Protein AF-A0A2V9W9Y4-F1 (afdb_monomer)

Secondary structure (DSSP, 8-state):
-EEEEEEEESS-TTTTTT-TT-TT--SS-TT-SEETTEESS-TT-TTEEEEEEEEEEESSSS-EEEEEEEEEEE-TTTSTT-EEEEEEEEEEEEEETTTEEEEEEEEEEEEE-TTT-SS-EEEEEEEEEEEE-PPP---PPPP-

Foldseek 3Di:
DDKDKDKDFQQDPVPQPCHAQNPQADPPDPCGCDDVVHRPDDPQHTQKIKMKMKDWDPPDPQWIKMKIKMKMWHDCRHPPVTKIKIKIKMWIWDDDPPFKIKIKMKMKMWMDDCVVPVDIDIDMDIDIDMDGDDDDDPPDPPDD

Structure (mmCIF, N/CA/C/O backbone):
data_AF-A0A2V9W9Y4-F1
#
_entry.id   AF-A0A2V9W9Y4-F1
#
loop_
_atom_site.group_PDB
_atom_site.id
_atom_site.type_symbol
_atom_site.label_atom_id
_atom_site.label_alt_id
_atom_site.label_comp_id
_atom_site.label_asym_id
_atom_site.label_entity_id
_atom_site.label_seq_id
_atom_site.pdbx_PDB_ins_code
_atom_site.Cartn_x
_atom_site.Cartn_y
_atom_site.Cartn_z
_atom_site.occupancy
_atom_site.B_iso_or_equiv
_atom_site.auth_seq_id
_atom_site.auth_comp_id
_atom_site.auth_asym_id
_atom_site.auth_atom_id
_atom_site.pdbx_PDB_model_num
ATOM 1 N N . MET A 1 1 ? -12.342 -13.178 11.448 1.00 90.38 1 MET A N 1
ATOM 2 C CA . MET A 1 1 ? -11.169 -12.530 10.820 1.00 90.38 1 MET A CA 1
ATOM 3 C C . MET A 1 1 ? -11.414 -12.469 9.325 1.00 90.38 1 MET A C 1
ATOM 5 O O . MET A 1 1 ? -12.224 -13.256 8.853 1.00 90.38 1 MET A O 1
ATOM 9 N N . ASP A 1 2 ? -10.756 -11.556 8.620 1.00 96.75 2 ASP A N 1
ATOM 10 C CA . ASP A 1 2 ? -10.845 -11.409 7.163 1.00 96.75 2 ASP A CA 1
ATOM 11 C C . ASP A 1 2 ? -9.436 -11.358 6.555 1.00 96.75 2 ASP A C 1
ATOM 13 O O . ASP A 1 2 ? -8.548 -10.721 7.128 1.00 96.75 2 ASP A O 1
ATOM 17 N N . PHE A 1 3 ? -9.229 -12.049 5.434 1.00 97.62 3 PHE A N 1
ATOM 18 C CA . PHE A 1 3 ? -7.962 -12.091 4.704 1.00 97.62 3 PHE A CA 1
ATOM 19 C C . PHE A 1 3 ? -8.225 -11.931 3.209 1.00 97.62 3 PHE A C 1
ATOM 21 O O . PHE A 1 3 ? -9.078 -12.615 2.646 1.00 97.62 3 PHE A O 1
ATOM 28 N N . ARG A 1 4 ? -7.443 -11.066 2.564 1.00 97.69 4 ARG A N 1
ATOM 29 C CA . ARG A 1 4 ? -7.480 -10.833 1.119 1.00 97.69 4 ARG A CA 1
ATOM 30 C C . ARG A 1 4 ? -6.062 -10.715 0.593 1.00 97.69 4 ARG A C 1
ATOM 32 O O . ARG A 1 4 ? -5.241 -10.033 1.199 1.00 97.69 4 ARG A O 1
ATOM 39 N N . ALA A 1 5 ?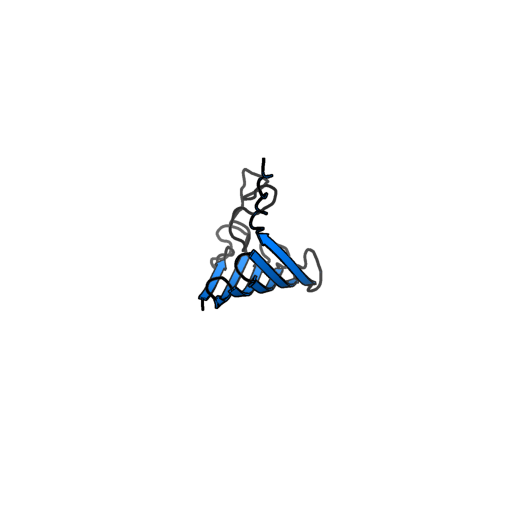 -5.804 -11.319 -0.558 1.00 97.62 5 ALA A N 1
ATOM 40 C CA . ALA A 1 5 ? -4.571 -11.140 -1.307 1.00 97.62 5 ALA A CA 1
ATOM 41 C C . ALA A 1 5 ? -4.895 -10.949 -2.788 1.00 97.62 5 ALA A C 1
ATOM 43 O O . ALA A 1 5 ? -5.814 -11.576 -3.312 1.00 97.62 5 ALA A O 1
ATOM 44 N N . GLU A 1 6 ? -4.142 -10.078 -3.448 1.00 97.19 6 GLU A N 1
ATOM 45 C CA . GLU A 1 6 ? -4.319 -9.742 -4.856 1.00 97.19 6 GLU A CA 1
ATOM 46 C C . GLU A 1 6 ? -2.969 -9.595 -5.531 1.00 97.19 6 GLU A C 1
ATOM 48 O O . GLU A 1 6 ? -2.077 -8.931 -5.005 1.00 97.19 6 GLU A O 1
ATOM 53 N N . GLY A 1 7 ? -2.844 -10.192 -6.712 1.00 95.56 7 GLY A N 1
ATOM 54 C CA . GLY A 1 7 ? -1.711 -10.023 -7.607 1.00 95.56 7 GLY A CA 1
ATOM 55 C C . GLY A 1 7 ? -2.183 -9.426 -8.923 1.00 95.56 7 GLY A C 1
ATOM 56 O O . GLY A 1 7 ? -3.237 -9.799 -9.436 1.00 95.56 7 GLY A O 1
ATOM 57 N N . VAL A 1 8 ? -1.407 -8.495 -9.460 1.00 93.81 8 VAL A N 1
ATOM 58 C CA . VAL A 1 8 ? -1.721 -7.779 -10.698 1.00 93.81 8 VAL A CA 1
ATOM 59 C C . VAL A 1 8 ? -0.461 -7.531 -11.509 1.00 93.81 8 VAL A C 1
ATOM 61 O O . VAL A 1 8 ? 0.634 -7.390 -10.961 1.00 93.81 8 VAL A O 1
ATOM 64 N N . TYR A 1 9 ? -0.625 -7.433 -12.823 1.00 91.38 9 TYR A N 1
ATOM 65 C CA . TYR A 1 9 ? 0.451 -7.056 -13.724 1.00 91.38 9 TYR A CA 1
ATOM 66 C C . TYR A 1 9 ? -0.084 -6.226 -14.891 1.00 91.38 9 TYR A C 1
ATOM 68 O O . TYR A 1 9 ? -1.175 -6.461 -15.406 1.00 91.38 9 TYR A O 1
ATOM 76 N N . THR A 1 10 ? 0.713 -5.249 -15.295 1.00 90.50 10 THR A N 1
ATOM 77 C CA . THR A 1 10 ? 0.605 -4.471 -16.535 1.00 90.50 10 THR A CA 1
ATOM 78 C C . THR A 1 10 ? 1.910 -4.536 -17.336 1.00 90.50 10 THR A C 1
ATOM 80 O O . THR A 1 10 ? 2.054 -3.823 -18.321 1.00 90.50 10 THR A O 1
ATOM 83 N N . ASP A 1 11 ? 2.837 -5.394 -16.904 1.00 86.94 11 ASP A N 1
ATOM 84 C CA . ASP A 1 11 ? 3.998 -5.897 -17.643 1.00 86.94 11 ASP A CA 1
ATOM 85 C C . ASP A 1 11 ? 3.673 -7.343 -18.067 1.00 86.94 11 ASP A C 1
ATOM 87 O O . ASP A 1 11 ? 3.810 -8.275 -17.258 1.00 86.94 11 ASP A O 1
ATOM 91 N N . PRO A 1 12 ? 3.062 -7.533 -19.252 1.00 79.62 12 PRO A N 1
ATOM 92 C CA . PRO A 1 12 ? 2.578 -8.830 -19.683 1.00 79.62 12 PRO A CA 1
ATOM 93 C C . PRO A 1 12 ? 3.751 -9.749 -20.072 1.00 79.62 12 PRO A C 1
ATOM 95 O O . PRO A 1 12 ? 4.610 -9.363 -20.864 1.00 79.62 12 PRO A O 1
ATOM 98 N N . PRO A 1 13 ? 3.748 -11.022 -19.633 1.00 70.44 13 PRO A N 1
ATOM 99 C CA . PRO A 1 13 ? 4.858 -11.954 -19.861 1.00 70.44 13 PRO A CA 1
ATOM 100 C C . PRO A 1 13 ? 5.086 -12.327 -21.336 1.00 70.44 13 PRO A C 1
ATOM 102 O O . PRO A 1 13 ? 6.092 -12.951 -21.657 1.00 70.44 13 PRO A O 1
ATOM 105 N N . ILE A 1 14 ? 4.184 -11.930 -22.243 1.00 63.00 14 ILE A N 1
ATOM 106 C CA . ILE A 1 14 ? 4.367 -12.038 -23.700 1.00 63.00 14 ILE A CA 1
ATOM 107 C C . ILE A 1 14 ? 5.330 -10.981 -24.278 1.00 63.00 14 ILE A C 1
ATOM 109 O O . ILE A 1 14 ? 5.444 -10.884 -25.497 1.00 63.00 14 ILE A O 1
ATOM 113 N N . GLY A 1 15 ? 6.017 -10.211 -23.423 1.00 53.44 15 GLY A N 1
ATOM 114 C CA . GLY A 1 15 ? 7.281 -9.539 -23.732 1.00 53.44 15 GLY A CA 1
ATOM 115 C C . GLY A 1 15 ? 7.214 -8.575 -24.911 1.00 53.44 15 GLY A C 1
ATOM 116 O O . GLY A 1 15 ? 7.656 -8.896 -26.011 1.00 53.44 15 GLY A O 1
ATOM 117 N N . GLY A 1 16 ? 6.672 -7.378 -24.691 1.00 56.66 16 GLY A N 1
ATOM 118 C CA . GLY A 1 16 ? 6.881 -6.259 -25.615 1.00 56.66 16 GLY A CA 1
ATOM 119 C C . GLY A 1 16 ? 6.191 -6.353 -26.982 1.00 56.66 16 GLY A C 1
ATOM 120 O O . GLY A 1 16 ? 6.340 -5.429 -27.777 1.00 56.66 16 GLY A O 1
ATOM 121 N N . ASN A 1 17 ? 5.376 -7.378 -27.266 1.00 61.09 17 ASN A N 1
ATOM 122 C CA . ASN A 1 17 ? 4.671 -7.485 -28.558 1.00 61.09 17 ASN A CA 1
ATOM 123 C C . ASN A 1 17 ? 3.608 -6.379 -28.777 1.00 61.09 17 ASN A C 1
ATOM 125 O O . ASN A 1 17 ? 3.110 -6.188 -29.881 1.00 61.09 17 ASN A O 1
ATOM 129 N N . VAL A 1 18 ? 3.270 -5.640 -27.715 1.00 68.12 18 VAL A N 1
ATOM 130 C CA . VAL A 1 18 ? 2.414 -4.439 -27.738 1.00 68.12 18 VAL A CA 1
ATOM 131 C C . VAL A 1 18 ? 3.202 -3.130 -27.536 1.00 68.12 18 VAL A C 1
ATOM 133 O O . VAL A 1 18 ? 2.619 -2.053 -27.599 1.00 68.12 18 VAL A O 1
ATOM 136 N N . GLY A 1 19 ? 4.526 -3.206 -27.354 1.00 72.56 19 GLY A N 1
ATOM 137 C CA . GLY A 1 19 ? 5.414 -2.07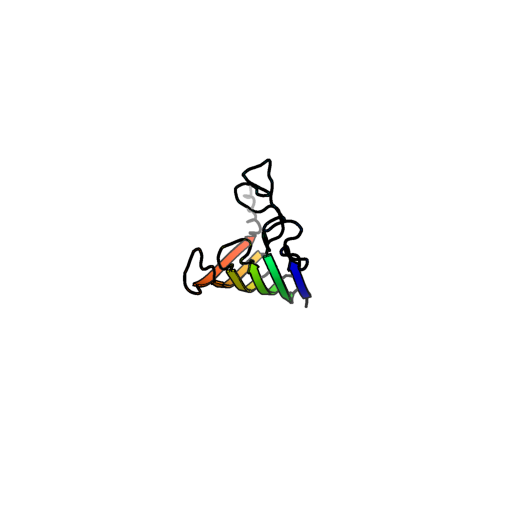7 -27.055 1.00 72.56 19 GLY A CA 1
ATOM 138 C C . GLY A 1 19 ? 5.533 -1.761 -25.559 1.00 72.56 19 GLY A C 1
ATOM 139 O O . GLY A 1 19 ? 4.580 -1.922 -24.796 1.00 72.56 19 GLY A O 1
ATOM 140 N N . SER A 1 20 ? 6.713 -1.298 -25.134 1.00 79.19 20 SER A N 1
ATOM 141 C CA .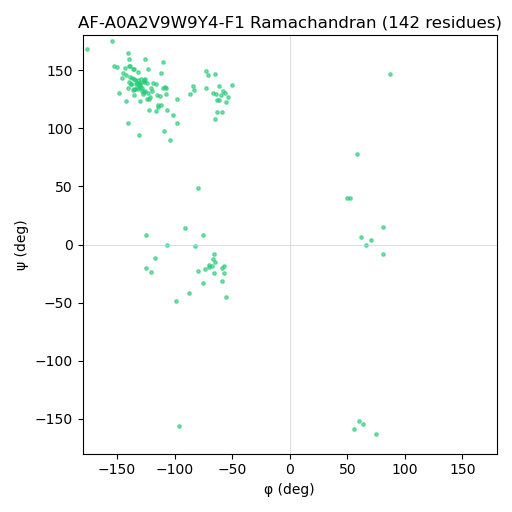 SER A 1 20 ? 6.978 -0.944 -23.736 1.00 79.19 20 SER A CA 1
ATOM 142 C C . SER A 1 20 ? 6.100 0.228 -23.289 1.00 79.19 20 SER A C 1
ATOM 144 O O . SER A 1 20 ? 6.019 1.271 -23.941 1.00 79.19 20 SER A O 1
ATOM 146 N N . GLY A 1 21 ? 5.430 0.071 -22.154 1.00 79.38 21 GLY A N 1
ATOM 147 C CA . GLY A 1 21 ? 4.529 1.073 -21.599 1.00 79.38 21 GLY A CA 1
ATOM 148 C C . GLY A 1 21 ? 3.139 1.072 -22.229 1.00 79.38 21 GLY A C 1
ATOM 149 O O . GLY A 1 21 ? 2.431 2.059 -22.039 1.00 79.38 21 GLY A O 1
ATOM 150 N N . PHE A 1 22 ? 2.733 0.039 -22.973 1.00 85.25 22 PHE A N 1
ATOM 151 C CA . PHE A 1 22 ? 1.468 0.035 -23.722 1.00 85.25 22 PHE A CA 1
ATOM 152 C C . PHE A 1 22 ? 0.233 0.321 -22.855 1.00 85.25 22 PHE A C 1
ATOM 154 O O . PHE A 1 22 ? -0.615 1.142 -23.209 1.00 85.25 22 PHE A O 1
ATOM 161 N N . PHE A 1 23 ? 0.131 -0.313 -21.685 1.00 88.75 23 PHE A N 1
ATOM 162 C CA . PHE A 1 23 ? -0.966 -0.031 -20.762 1.00 88.75 23 PHE A CA 1
ATOM 163 C C . PHE A 1 23 ? -0.925 1.432 -20.308 1.00 88.75 23 PHE A C 1
ATOM 165 O O . PHE A 1 23 ? 0.137 1.969 -19.995 1.00 88.75 23 PHE A O 1
ATOM 172 N N . TYR A 1 24 ? -2.095 2.077 -20.273 1.00 90.00 24 TYR A N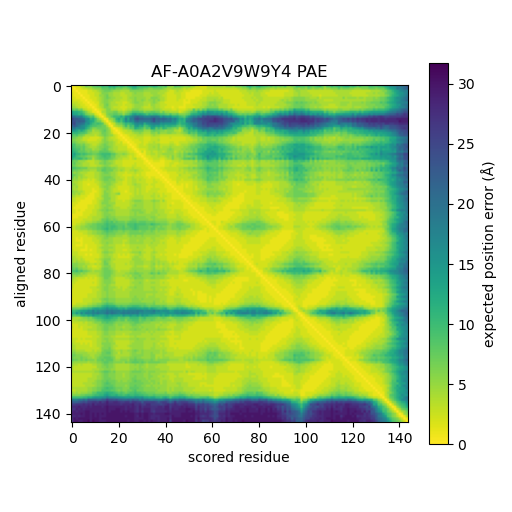 1
ATOM 173 C CA . TYR A 1 24 ? -2.280 3.488 -19.899 1.00 90.00 24 TYR A CA 1
ATOM 174 C C . TYR A 1 24 ? -1.578 4.519 -20.803 1.00 90.00 24 TYR A C 1
ATOM 176 O O . TYR A 1 24 ? -1.600 5.717 -20.500 1.00 90.00 24 TYR A O 1
ATOM 184 N N . TYR A 1 25 ? -0.983 4.083 -21.916 1.00 87.75 25 TYR A N 1
ATOM 185 C CA . TYR A 1 25 ? -0.506 4.969 -22.970 1.00 87.75 25 TYR A CA 1
ATOM 186 C C . TYR A 1 25 ? -1.682 5.597 -23.728 1.00 87.75 25 TYR A C 1
ATOM 188 O O . TYR A 1 25 ? -2.726 4.971 -23.918 1.00 87.75 25 TYR A O 1
ATOM 196 N N . ASN A 1 26 ? -1.513 6.839 -24.180 1.00 87.31 26 ASN A N 1
ATOM 197 C CA . ASN A 1 26 ? -2.457 7.491 -25.076 1.00 87.31 26 ASN A CA 1
ATOM 198 C C . ASN A 1 26 ? -1.688 8.341 -26.103 1.00 87.31 26 ASN A C 1
ATOM 200 O O . ASN A 1 26 ? -0.918 9.206 -25.685 1.00 87.31 26 ASN A O 1
ATOM 204 N N . PRO A 1 27 ? -1.872 8.120 -27.417 1.00 87.62 27 PRO A N 1
ATOM 205 C CA . PRO A 1 27 ? -1.192 8.906 -28.445 1.00 87.62 27 PRO A CA 1
ATOM 206 C C . PRO A 1 27 ? -1.852 10.272 -28.696 1.00 87.62 27 PRO A C 1
ATOM 208 O O . PRO A 1 27 ? -1.197 11.182 -29.192 1.00 87.62 27 PRO A O 1
ATOM 211 N N . THR A 1 28 ? -3.138 10.423 -28.370 1.00 91.56 28 THR A N 1
ATOM 212 C CA . THR A 1 28 ? -3.916 11.645 -28.629 1.00 91.56 28 THR A CA 1
ATOM 213 C C . THR A 1 28 ? -3.776 12.652 -27.491 1.00 91.56 28 THR A C 1
ATOM 215 O O . THR A 1 28 ? -3.633 13.849 -27.725 1.00 91.56 28 THR A O 1
ATOM 218 N N . TRP A 1 29 ? -3.816 12.172 -26.247 1.00 87.94 29 TRP A N 1
ATOM 219 C CA . TRP A 1 29 ? -3.783 13.007 -25.050 1.00 87.94 29 TRP A CA 1
ATOM 220 C C . TRP A 1 29 ? -2.425 12.898 -24.359 1.00 87.94 29 TRP A C 1
ATOM 222 O O . TRP A 1 29 ? -2.086 11.845 -23.823 1.00 87.94 29 TRP A O 1
ATOM 232 N N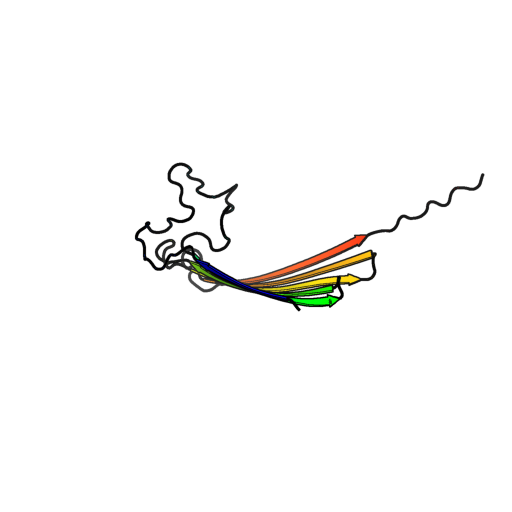 . ILE A 1 30 ? -1.680 14.008 -24.308 1.00 83.81 30 ILE A N 1
ATOM 233 C CA . ILE A 1 30 ? -0.344 14.088 -23.678 1.00 83.81 30 ILE A CA 1
ATOM 234 C C . ILE A 1 30 ? -0.395 13.699 -22.194 1.00 83.81 30 ILE A C 1
ATOM 236 O O . ILE A 1 30 ? 0.547 13.112 -21.666 1.00 83.81 30 ILE A O 1
ATOM 240 N N . SER A 1 31 ? -1.514 13.978 -21.521 1.00 84.19 31 SER A N 1
ATOM 241 C CA . SER A 1 31 ? -1.748 13.572 -20.133 1.00 84.19 31 SER A CA 1
ATOM 242 C C . SER A 1 31 ? -1.832 12.052 -19.951 1.00 84.19 31 SER A C 1
ATOM 244 O O . SER A 1 31 ? -1.775 11.571 -18.820 1.00 84.19 31 SER A O 1
ATOM 246 N N . GLY A 1 32 ? -1.989 11.277 -21.026 1.00 87.50 32 GLY A N 1
ATOM 247 C CA . GLY A 1 32 ? -2.208 9.840 -20.942 1.00 87.50 32 GLY A CA 1
ATOM 248 C C . GLY A 1 32 ? -3.480 9.501 -20.163 1.00 87.50 32 GLY A C 1
ATOM 249 O O . GLY A 1 32 ? -4.425 10.289 -20.088 1.00 87.50 32 GLY A O 1
ATOM 250 N N . PHE A 1 33 ? -3.491 8.327 -19.534 1.00 92.19 33 PHE A N 1
ATOM 251 C CA . PHE A 1 33 ? -4.589 7.868 -18.678 1.00 92.19 33 PHE A CA 1
ATOM 252 C C . PHE A 1 33 ? -4.543 8.483 -17.261 1.00 92.19 33 PHE A C 1
ATOM 254 O O . PHE A 1 33 ? -4.615 7.774 -16.253 1.00 92.19 33 PHE A O 1
ATOM 261 N N . THR A 1 34 ? -4.379 9.805 -17.165 1.00 92.94 34 THR A N 1
ATOM 262 C CA . THR A 1 34 ? -4.296 10.524 -15.884 1.00 92.94 34 THR A CA 1
ATOM 263 C C . THR A 1 34 ? -5.349 11.623 -15.759 1.00 92.94 34 THR A C 1
ATOM 265 O O . THR A 1 34 ? -5.783 12.204 -16.751 1.00 92.94 34 THR A O 1
ATOM 268 N N . ASN A 1 35 ? -5.753 11.913 -14.523 1.00 92.31 35 ASN A N 1
ATOM 269 C CA . ASN A 1 35 ? -6.592 13.045 -14.151 1.00 92.31 35 ASN A CA 1
ATOM 270 C C . ASN A 1 35 ? -5.847 13.898 -13.119 1.00 92.31 35 ASN A C 1
ATOM 272 O O . ASN A 1 35 ? -5.539 13.422 -12.024 1.00 92.31 35 ASN A O 1
ATOM 276 N N . ALA A 1 36 ? -5.522 15.142 -13.482 1.00 91.50 36 ALA A N 1
ATOM 277 C CA . ALA A 1 36 ? -4.693 16.042 -12.673 1.00 91.50 36 ALA A CA 1
ATOM 278 C C . ALA A 1 36 ? -3.381 15.384 -12.181 1.00 91.50 36 ALA A C 1
ATOM 280 O O . ALA A 1 36 ? -2.989 15.538 -11.028 1.00 91.50 36 ALA A O 1
ATOM 281 N N . GLY A 1 37 ? -2.735 14.589 -13.043 1.00 88.56 37 GLY A N 1
ATOM 282 C CA . GLY A 1 37 ? -1.504 13.854 -12.724 1.00 88.56 37 GLY A CA 1
ATOM 283 C C . GLY A 1 37 ? -1.707 12.539 -11.961 1.00 88.56 37 GLY A C 1
ATOM 284 O O . GLY A 1 37 ? -0.764 11.761 -11.843 1.00 88.56 37 GLY A O 1
ATOM 285 N N . ASN A 1 38 ? -2.924 12.237 -11.499 1.00 91.38 38 ASN A N 1
ATOM 286 C CA . ASN A 1 38 ? -3.237 10.963 -10.857 1.00 91.38 38 ASN A CA 1
ATOM 287 C C . ASN A 1 38 ? -3.619 9.921 -11.904 1.00 91.38 38 ASN A C 1
ATOM 289 O O . ASN A 1 38 ? -4.493 10.161 -12.737 1.00 91.38 38 ASN A O 1
ATOM 293 N N . LEU A 1 39 ? -2.993 8.748 -11.852 1.00 91.50 39 LEU A N 1
ATOM 294 C CA . LEU A 1 39 ? -3.351 7.628 -12.715 1.00 91.50 39 LEU A CA 1
ATOM 295 C C . LEU A 1 39 ? -4.802 7.205 -12.444 1.00 91.50 39 LEU A C 1
ATOM 297 O O . LEU A 1 39 ? -5.152 6.877 -11.315 1.00 91.50 39 LEU A O 1
ATOM 301 N N . MET A 1 40 ? -5.635 7.178 -13.486 1.00 92.94 40 MET A N 1
ATOM 302 C CA . MET A 1 40 ? -7.035 6.732 -13.381 1.00 92.94 40 MET A CA 1
ATOM 303 C C . MET A 1 40 ? -7.187 5.202 -13.446 1.00 92.94 40 MET A C 1
ATOM 305 O O . MET A 1 40 ? -8.295 4.675 -13.406 1.00 92.94 40 MET A O 1
ATOM 309 N N . GLY A 1 41 ? -6.073 4.493 -13.616 1.00 91.44 41 GLY A N 1
ATOM 310 C CA . GLY A 1 41 ? -5.997 3.043 -13.726 1.00 91.44 41 GLY A CA 1
ATOM 311 C C . GLY A 1 41 ? -5.662 2.351 -12.409 1.00 91.44 41 GLY A C 1
ATOM 312 O O . GLY A 1 41 ? -5.881 2.864 -11.315 1.00 91.44 41 GLY A O 1
ATOM 313 N N . HIS A 1 42 ? -5.107 1.151 -12.529 1.00 92.69 42 HIS A N 1
ATOM 314 C CA . HIS A 1 42 ? -4.719 0.342 -11.384 1.00 92.69 42 HIS A CA 1
ATOM 315 C C . HIS A 1 42 ? -3.471 0.893 -10.678 1.00 92.69 42 HIS A C 1
ATOM 317 O O . HIS A 1 42 ? -2.557 1.404 -11.327 1.00 92.69 42 HIS A O 1
ATOM 323 N N . TRP A 1 43 ? -3.375 0.693 -9.360 1.00 91.50 43 TRP A N 1
ATOM 324 C CA . TRP A 1 43 ? -2.271 1.196 -8.526 1.00 91.50 43 TRP A CA 1
ATOM 325 C C . TRP A 1 43 ? -0.881 0.697 -8.944 1.00 91.50 43 TRP A C 1
ATOM 327 O O . TRP A 1 43 ? 0.123 1.306 -8.590 1.00 91.50 43 TRP A O 1
ATOM 337 N N . VAL A 1 44 ? -0.825 -0.406 -9.693 1.00 93.25 44 VAL A N 1
ATOM 338 C CA . VAL A 1 44 ? 0.424 -1.014 -10.172 1.00 93.25 44 VAL A CA 1
ATOM 339 C C . VAL A 1 44 ? 1.118 -0.160 -11.242 1.00 93.25 44 VAL A C 1
ATOM 341 O O . VAL A 1 44 ? 2.308 -0.319 -11.484 1.00 93.25 44 VAL A O 1
ATOM 344 N N . GLY A 1 45 ? 0.401 0.780 -11.865 1.00 91.94 45 GLY A N 1
ATOM 345 C CA . GLY A 1 45 ? 0.987 1.673 -12.856 1.00 91.94 45 GLY A CA 1
ATOM 346 C C . GLY A 1 45 ? 1.246 1.015 -14.208 1.00 91.94 45 GLY A C 1
ATOM 347 O O . GLY A 1 45 ? 0.665 -0.016 -14.549 1.00 91.94 45 GLY A O 1
ATOM 348 N N . ARG A 1 46 ? 2.090 1.662 -15.012 1.00 90.75 46 ARG A N 1
ATOM 349 C CA . ARG A 1 46 ? 2.524 1.178 -16.330 1.00 90.75 46 ARG A CA 1
ATOM 350 C C . ARG A 1 46 ? 3.689 0.220 -16.150 1.00 90.75 46 ARG A C 1
ATOM 352 O O . ARG A 1 46 ? 4.597 0.543 -15.388 1.00 90.75 46 ARG A O 1
ATOM 359 N N . GLU A 1 47 ? 3.665 -0.903 -16.868 1.00 91.56 47 GLU A N 1
ATOM 360 C CA . GLU A 1 47 ? 4.759 -1.889 -16.855 1.00 91.56 47 GLU A CA 1
ATOM 361 C C . GLU A 1 47 ? 5.125 -2.319 -15.431 1.00 91.56 47 GLU A C 1
ATOM 363 O O . GLU A 1 47 ? 6.292 -2.416 -15.044 1.00 91.56 47 GLU A O 1
ATOM 368 N N . GLY A 1 48 ? 4.085 -2.489 -14.618 1.00 92.81 48 GLY A N 1
ATOM 369 C CA . GLY A 1 48 ? 4.190 -2.783 -13.207 1.00 92.81 48 GLY A CA 1
ATOM 370 C C . GLY A 1 48 ? 3.710 -4.191 -12.899 1.00 92.81 48 GLY A C 1
ATOM 371 O O . GLY A 1 48 ? 2.770 -4.700 -13.505 1.00 92.81 48 GLY A O 1
ATOM 372 N N . GLN A 1 49 ? 4.320 -4.808 -11.900 1.00 94.94 49 GLN A N 1
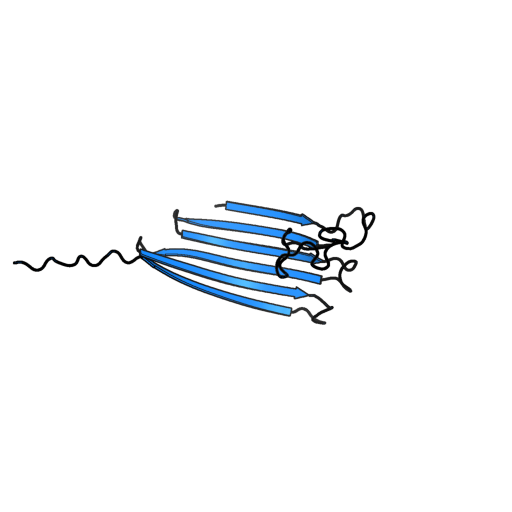ATOM 373 C CA . GLN A 1 49 ? 3.898 -6.071 -11.311 1.00 94.94 49 GLN A CA 1
ATOM 374 C C . GLN A 1 49 ? 3.808 -5.875 -9.811 1.00 94.94 49 GLN A C 1
ATOM 376 O O . GLN A 1 49 ? 4.728 -5.329 -9.199 1.00 94.94 49 GLN A O 1
ATOM 381 N N . GLY A 1 50 ? 2.711 -6.301 -9.204 1.00 96.12 50 GLY A N 1
ATOM 382 C CA . GLY A 1 50 ? 2.507 -6.047 -7.793 1.00 96.12 50 GLY A CA 1
ATOM 383 C C . GLY A 1 50 ? 1.640 -7.079 -7.111 1.00 96.12 50 GLY A C 1
ATOM 384 O O . GLY A 1 50 ? 0.781 -7.712 -7.722 1.00 96.12 50 GLY A O 1
ATOM 385 N N . VAL A 1 51 ? 1.875 -7.214 -5.814 1.00 97.44 51 VAL A N 1
ATOM 386 C CA . VAL A 1 51 ? 1.052 -8.001 -4.905 1.00 97.44 51 VAL A CA 1
ATOM 387 C C . VAL A 1 51 ? 0.691 -7.141 -3.709 1.00 97.44 51 VAL A C 1
ATOM 389 O O . VAL A 1 51 ? 1.504 -6.349 -3.230 1.00 97.44 51 VAL A O 1
ATOM 392 N N . GLN A 1 52 ? -0.528 -7.297 -3.221 1.00 97.69 52 GLN A N 1
ATOM 393 C CA . GLN A 1 52 ? -0.980 -6.694 -1.980 1.00 97.69 52 GLN A CA 1
ATOM 394 C C . GLN A 1 52 ? -1.783 -7.706 -1.179 1.00 97.69 52 GLN A C 1
ATOM 396 O O . GLN A 1 52 ? -2.509 -8.525 -1.740 1.00 97.69 52 GLN A O 1
ATOM 401 N N . ALA A 1 53 ? -1.633 -7.664 0.135 1.00 98.19 53 ALA A N 1
ATOM 402 C CA . ALA A 1 53 ? -2.371 -8.511 1.046 1.00 98.19 53 ALA A CA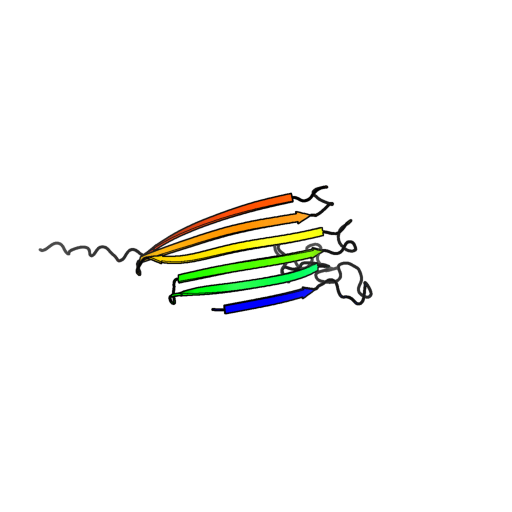 1
ATOM 403 C C . ALA A 1 53 ? -2.815 -7.711 2.263 1.00 98.19 53 ALA A C 1
ATOM 405 O O . ALA A 1 53 ? -2.082 -6.852 2.759 1.00 98.19 53 ALA A O 1
ATOM 406 N N . TRP A 1 54 ? -4.000 -8.040 2.764 1.00 97.75 54 TRP A N 1
ATOM 407 C CA . TRP A 1 54 ? -4.549 -7.476 3.983 1.00 97.75 54 TRP A CA 1
ATOM 408 C C . TRP A 1 54 ? -5.085 -8.565 4.885 1.00 97.75 54 TRP A C 1
ATOM 410 O O . TRP A 1 54 ? -5.733 -9.509 4.436 1.00 97.75 54 TRP A O 1
ATOM 420 N N . THR A 1 55 ? -4.864 -8.380 6.178 1.00 98.31 55 THR A N 1
ATOM 421 C CA . THR A 1 55 ? -5.499 -9.171 7.228 1.00 98.31 55 THR A CA 1
ATOM 422 C C . THR A 1 55 ? -6.213 -8.228 8.174 1.00 98.31 55 THR A C 1
ATOM 424 O O . THR A 1 55 ? -5.592 -7.322 8.725 1.00 98.31 55 THR A O 1
ATOM 427 N N . THR A 1 56 ? -7.508 -8.444 8.386 1.00 98.25 56 THR A N 1
ATOM 428 C CA . THR A 1 56 ? -8.317 -7.660 9.321 1.00 98.25 56 THR A CA 1
ATOM 429 C C . THR A 1 56 ? -8.788 -8.538 10.477 1.00 98.25 56 THR A C 1
ATOM 431 O O . THR A 1 56 ? -9.550 -9.498 10.311 1.00 98.25 56 THR A O 1
ATOM 434 N N . TYR A 1 57 ? -8.365 -8.177 11.684 1.00 97.88 57 TYR A N 1
ATOM 435 C CA . TYR A 1 57 ? -8.843 -8.744 12.933 1.00 97.88 57 TYR A CA 1
ATOM 436 C C . TYR A 1 57 ? -9.907 -7.837 13.553 1.00 97.88 57 TYR A C 1
ATOM 438 O O . TYR A 1 57 ? -9.672 -6.653 13.784 1.00 97.88 57 TYR A O 1
ATOM 446 N N . TRP A 1 58 ? -11.081 -8.393 13.841 1.00 97.69 58 TRP A N 1
ATOM 447 C CA . TRP A 1 58 ? -12.192 -7.669 14.455 1.00 97.69 58 TRP A CA 1
ATOM 448 C C . TRP A 1 58 ? -12.247 -8.010 15.942 1.00 97.69 58 TRP A C 1
ATOM 450 O O . TRP A 1 58 ? -12.564 -9.137 16.310 1.00 97.69 58 TRP A O 1
ATOM 460 N N . LEU A 1 59 ? -11.934 -7.031 16.789 1.00 95.62 59 LEU A N 1
ATOM 461 C CA . LEU A 1 59 ? -12.038 -7.132 18.250 1.00 95.62 59 LEU A CA 1
ATOM 462 C C . LEU A 1 59 ? -13.506 -7.036 18.697 1.00 95.62 59 LEU A C 1
ATOM 464 O O . LEU A 1 59 ? -13.909 -7.621 19.696 1.00 95.62 59 LEU A O 1
ATOM 468 N N . SER A 1 60 ? -14.301 -6.257 17.962 1.00 94.25 60 SER A N 1
ATOM 469 C CA . SER A 1 60 ? -15.752 -6.120 18.104 1.00 94.25 60 SER A CA 1
ATOM 470 C C . SER A 1 60 ? -16.339 -5.676 16.755 1.00 94.25 60 SER A C 1
ATOM 472 O O . SER A 1 60 ? -15.572 -5.331 15.853 1.00 94.25 60 SER A O 1
ATOM 474 N N . PRO A 1 61 ? -17.671 -5.579 16.591 1.00 92.12 61 PRO A N 1
ATOM 475 C CA . PRO A 1 61 ? -18.267 -5.069 15.351 1.00 92.12 61 PRO A CA 1
ATOM 476 C C . PRO A 1 61 ? -17.812 -3.655 14.942 1.00 92.12 61 PRO A C 1
ATOM 478 O O . PRO A 1 61 ? -17.994 -3.264 13.794 1.00 92.12 61 PRO A O 1
ATOM 481 N N . ARG A 1 62 ? -17.247 -2.867 15.871 1.00 93.12 62 ARG A N 1
ATOM 482 C CA . ARG A 1 62 ? -16.758 -1.497 15.617 1.00 93.12 62 ARG A CA 1
ATOM 483 C C . ARG A 1 62 ? -15.255 -1.319 15.827 1.00 93.12 62 ARG A C 1
ATOM 485 O O . ARG A 1 62 ? -14.729 -0.279 15.448 1.00 93.12 62 ARG A O 1
ATOM 492 N N . ASN A 1 63 ? -14.582 -2.300 16.426 1.00 96.62 63 ASN A N 1
ATOM 493 C CA . ASN A 1 63 ? -13.162 -2.228 16.757 1.00 96.62 63 ASN A CA 1
ATOM 494 C C . ASN A 1 63 ? -12.393 -3.215 15.886 1.00 96.62 63 ASN A C 1
ATOM 496 O O . ASN A 1 63 ? -12.637 -4.421 15.975 1.00 96.62 63 ASN A O 1
ATOM 500 N N . LYS A 1 64 ? -11.448 -2.730 15.083 1.00 97.62 64 LYS A N 1
ATOM 501 C CA . LYS A 1 64 ? -10.651 -3.579 14.194 1.00 97.62 64 LYS A CA 1
ATOM 502 C C . LYS A 1 64 ? -9.187 -3.167 14.147 1.00 97.62 64 LYS A C 1
ATOM 504 O O . LYS A 1 64 ? -8.844 -2.002 14.338 1.00 97.62 64 LYS A O 1
ATOM 509 N N . LEU A 1 65 ? -8.352 -4.150 13.850 1.00 98.06 65 LEU A N 1
ATOM 510 C CA . LEU A 1 65 ? -6.936 -4.012 13.563 1.00 98.06 65 LEU A CA 1
ATOM 511 C C . LEU A 1 65 ? -6.686 -4.591 12.171 1.00 98.06 65 LEU A C 1
ATOM 513 O O . LEU A 1 65 ? -7.063 -5.731 11.905 1.00 98.06 65 LEU A O 1
ATOM 517 N N . GLN A 1 66 ? -6.086 -3.812 11.283 1.00 98.38 66 GLN A N 1
ATOM 518 C CA . GLN A 1 66 ? -5.767 -4.219 9.923 1.00 98.38 66 GLN A CA 1
ATOM 519 C C 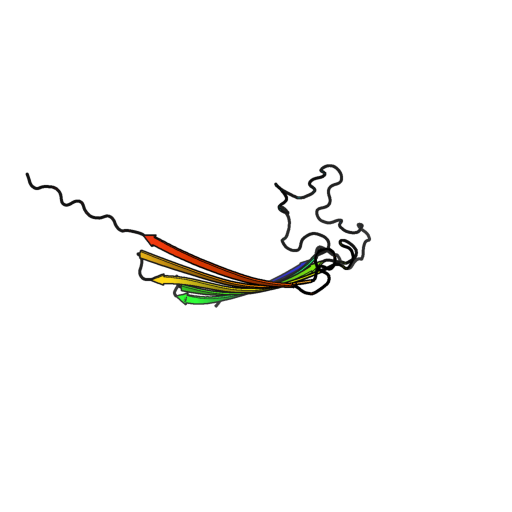. GLN A 1 66 ? -4.262 -4.146 9.696 1.00 98.38 66 GLN A C 1
ATOM 521 O O . GLN A 1 66 ? -3.634 -3.137 10.005 1.00 98.38 66 GLN A O 1
ATOM 526 N N . PHE A 1 67 ? -3.716 -5.212 9.126 1.00 98.38 67 PHE A N 1
ATOM 527 C CA . PHE A 1 67 ? -2.353 -5.285 8.623 1.00 98.38 67 PHE A CA 1
ATOM 528 C C . PHE A 1 67 ? -2.404 -5.296 7.103 1.00 98.38 67 PHE A C 1
ATOM 530 O O . PHE A 1 67 ? -3.220 -6.021 6.532 1.00 98.38 67 PHE A O 1
ATOM 537 N N . GLN A 1 68 ? -1.539 -4.521 6.465 1.00 98.25 68 GLN A N 1
ATOM 538 C CA . GLN A 1 68 ? -1.385 -4.470 5.018 1.00 98.25 68 GLN A CA 1
ATOM 539 C C . GLN A 1 68 ? 0.077 -4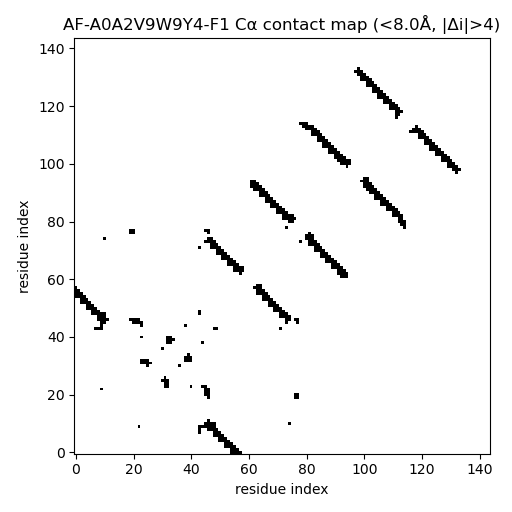.693 4.657 1.00 98.25 68 GLN A C 1
ATOM 541 O O . GLN A 1 68 ? 0.975 -4.169 5.314 1.00 98.25 68 GLN A O 1
ATOM 546 N N . PHE A 1 69 ? 0.300 -5.426 3.576 1.00 98.31 69 PHE A N 1
ATOM 547 C CA . PHE A 1 69 ? 1.581 -5.497 2.897 1.00 98.31 69 PHE A CA 1
ATOM 548 C C . PHE A 1 69 ? 1.365 -5.280 1.407 1.00 98.31 69 PHE A C 1
ATOM 550 O O . PHE A 1 69 ? 0.422 -5.826 0.834 1.00 98.31 69 PHE A O 1
ATOM 557 N N . ARG A 1 70 ? 2.249 -4.516 0.774 1.00 97.94 70 ARG A N 1
ATOM 558 C CA . ARG A 1 70 ? 2.250 -4.307 -0.668 1.00 97.94 70 ARG A CA 1
ATOM 559 C C . ARG A 1 70 ? 3.673 -4.355 -1.194 1.00 97.94 70 ARG A C 1
ATOM 561 O O . ARG A 1 70 ? 4.585 -3.790 -0.599 1.00 97.94 70 ARG A O 1
ATOM 568 N N . HIS A 1 71 ? 3.849 -5.005 -2.335 1.00 97.94 71 HIS A N 1
ATOM 569 C CA . HIS A 1 71 ? 5.082 -4.988 -3.104 1.00 97.94 71 HIS A CA 1
ATOM 570 C C . HIS A 1 71 ? 4.777 -4.651 -4.560 1.00 97.94 71 HIS A C 1
ATOM 572 O O . HIS A 1 71 ? 3.804 -5.143 -5.128 1.00 97.94 71 HIS A O 1
ATOM 578 N N . LEU A 1 72 ? 5.622 -3.817 -5.153 1.00 96.94 72 LEU A N 1
ATOM 579 C CA . LEU A 1 72 ? 5.543 -3.342 -6.523 1.00 96.94 72 LEU A CA 1
ATOM 580 C C . LEU A 1 72 ? 6.923 -3.427 -7.164 1.00 96.94 72 LEU A C 1
ATOM 582 O O . LEU A 1 72 ? 7.931 -3.069 -6.552 1.00 96.94 72 LEU A O 1
ATOM 586 N N . LYS A 1 73 ? 6.948 -3.809 -8.433 1.00 95.69 73 LYS A N 1
ATOM 587 C CA . LYS A 1 73 ? 8.106 -3.724 -9.310 1.00 95.69 73 LYS A CA 1
ATOM 588 C C . LYS A 1 73 ? 7.688 -3.083 -10.623 1.00 95.69 73 LYS A C 1
ATOM 590 O O . LYS A 1 73 ? 6.661 -3.451 -11.175 1.00 95.69 73 LYS A O 1
ATOM 595 N N . VAL A 1 74 ? 8.496 -2.157 -11.120 1.00 94.56 74 VAL A N 1
ATOM 596 C CA . VAL A 1 74 ? 8.335 -1.517 -12.429 1.00 94.56 74 VAL A CA 1
ATOM 597 C C . VAL A 1 74 ? 9.453 -1.992 -13.349 1.00 94.56 74 VAL A C 1
ATOM 599 O O . VAL A 1 74 ? 10.620 -2.050 -12.939 1.00 94.56 74 VAL A O 1
ATOM 602 N N . SER A 1 75 ? 9.099 -2.352 -14.581 1.00 91.44 75 SER A N 1
ATOM 603 C CA . SER A 1 75 ? 10.033 -2.880 -15.570 1.00 91.44 75 SER A CA 1
ATOM 604 C C . SER A 1 75 ? 11.085 -1.851 -15.985 1.00 91.44 75 SER A C 1
ATOM 606 O O . SER A 1 75 ? 10.827 -0.648 -16.098 1.00 91.44 75 SER A O 1
ATOM 608 N N . ARG A 1 76 ? 12.286 -2.361 -16.278 1.00 90.50 76 ARG A N 1
ATOM 609 C CA . ARG A 1 76 ? 13.395 -1.577 -16.841 1.00 90.50 76 ARG A CA 1
ATOM 610 C C . ARG A 1 76 ? 13.125 -1.106 -18.272 1.00 90.50 76 ARG A C 1
ATOM 612 O O . ARG A 1 76 ? 13.813 -0.218 -18.758 1.00 90.50 76 ARG A O 1
ATOM 619 N N . GLU A 1 77 ? 12.166 -1.740 -18.944 1.00 88.38 77 GLU A N 1
ATOM 620 C CA . GLU A 1 77 ? 11.740 -1.382 -20.297 1.00 88.38 77 GLU A CA 1
ATOM 621 C C . GLU A 1 77 ? 10.917 -0.088 -20.314 1.00 88.38 77 GLU A C 1
ATOM 623 O O . GLU A 1 77 ? 10.831 0.575 -21.342 1.00 88.38 77 GLU A O 1
ATOM 628 N N . PHE A 1 78 ? 10.340 0.297 -19.170 1.00 88.25 78 PHE A N 1
ATOM 629 C CA . PHE A 1 78 ? 9.561 1.526 -19.040 1.00 88.25 78 PHE A CA 1
ATOM 630 C C . PHE A 1 78 ? 10.363 2.678 -18.441 1.00 88.25 78 PHE A C 1
ATOM 632 O O . PHE A 1 78 ? 10.360 3.787 -18.970 1.00 88.25 78 PHE A O 1
ATOM 639 N N . ILE A 1 79 ? 11.058 2.419 -17.333 1.00 88.25 79 ILE A N 1
ATOM 640 C CA . ILE A 1 79 ? 11.910 3.397 -16.654 1.00 88.25 79 ILE A CA 1
ATOM 641 C C . ILE A 1 79 ? 13.323 2.836 -16.638 1.00 88.25 79 ILE A C 1
ATOM 643 O O . ILE A 1 79 ? 13.513 1.673 -16.291 1.00 88.25 79 ILE A O 1
ATOM 647 N N . LEU A 1 80 ? 14.325 3.653 -16.969 1.00 89.19 80 LEU A N 1
ATOM 648 C CA . LEU A 1 80 ? 15.723 3.225 -16.948 1.00 89.19 80 LEU A CA 1
ATOM 649 C C . LEU A 1 80 ? 16.087 2.620 -15.579 1.00 89.19 80 LEU A C 1
ATOM 651 O O . LEU A 1 80 ? 15.875 3.245 -14.542 1.00 89.19 80 LEU A O 1
ATOM 655 N N . ASN A 1 81 ? 16.646 1.405 -15.590 1.00 91.00 81 ASN A N 1
ATOM 656 C CA . ASN A 1 81 ? 16.956 0.569 -14.415 1.00 91.00 81 ASN A CA 1
ATOM 657 C C . ASN A 1 81 ? 15.744 0.047 -13.613 1.00 91.00 81 ASN A C 1
ATOM 659 O O . ASN A 1 81 ? 15.930 -0.707 -12.657 1.00 91.00 81 ASN A O 1
ATOM 663 N N . GLY A 1 82 ? 14.519 0.380 -14.024 1.00 93.31 82 GLY A N 1
ATOM 664 C CA . GLY A 1 82 ? 13.274 -0.024 -13.378 1.00 93.31 82 GLY A CA 1
ATOM 665 C C . GLY A 1 82 ? 13.139 0.527 -11.961 1.00 93.31 82 GLY A C 1
ATOM 666 O O . GLY A 1 82 ? 13.733 1.545 -11.595 1.00 93.31 82 GLY A O 1
ATOM 667 N N . GLY A 1 83 ? 12.357 -0.166 -11.139 1.00 96.19 83 GLY A N 1
ATOM 668 C CA . GLY A 1 83 ? 12.331 0.121 -9.713 1.00 96.19 83 GLY A CA 1
ATOM 669 C C . GLY A 1 83 ? 11.451 -0.817 -8.912 1.00 96.19 83 GLY A C 1
ATOM 670 O O . GLY A 1 83 ? 10.689 -1.608 -9.465 1.00 96.19 83 GLY A O 1
ATOM 671 N N . THR A 1 84 ? 11.579 -0.745 -7.594 1.00 97.00 84 THR A N 1
ATOM 672 C CA . THR A 1 84 ? 10.784 -1.532 -6.653 1.00 97.00 84 THR A CA 1
ATOM 673 C C . THR A 1 84 ? 10.302 -0.678 -5.494 1.00 97.00 84 THR A C 1
ATOM 675 O O . THR A 1 84 ? 10.954 0.284 -5.091 1.00 97.00 84 THR A O 1
ATOM 678 N N . LEU A 1 85 ? 9.156 -1.050 -4.937 1.00 97.12 85 LEU A N 1
ATOM 679 C CA . LEU A 1 85 ? 8.599 -0.482 -3.719 1.00 97.12 85 LEU A CA 1
ATOM 680 C C . LEU A 1 85 ? 8.005 -1.610 -2.883 1.00 97.12 85 LEU A C 1
ATOM 682 O O . LEU A 1 85 ? 7.394 -2.537 -3.410 1.00 97.12 85 LEU A O 1
ATOM 686 N N . ALA A 1 86 ? 8.203 -1.548 -1.576 1.00 98.12 86 ALA A N 1
ATOM 687 C CA . ALA A 1 86 ? 7.514 -2.393 -0.622 1.00 98.12 86 ALA A CA 1
ATOM 688 C C . ALA A 1 86 ? 7.065 -1.543 0.560 1.00 98.12 86 ALA A C 1
ATOM 690 O O . ALA A 1 86 ? 7.863 -0.782 1.110 1.00 98.12 86 ALA A O 1
ATOM 691 N N . ASP A 1 87 ? 5.815 -1.705 0.970 1.00 98.31 87 ASP A N 1
ATOM 692 C CA . ASP A 1 87 ? 5.288 -1.086 2.174 1.00 98.31 87 ASP A CA 1
ATOM 693 C C . ASP A 1 87 ? 4.545 -2.093 3.042 1.00 98.31 87 ASP A C 1
ATOM 695 O O . ASP A 1 87 ? 3.963 -3.073 2.570 1.00 98.31 87 ASP A O 1
ATOM 699 N N . ALA A 1 88 ? 4.617 -1.848 4.343 1.00 98.50 88 ALA A N 1
ATOM 700 C CA . ALA A 1 88 ? 3.851 -2.551 5.349 1.00 98.50 88 ALA A CA 1
ATOM 701 C C . ALA A 1 88 ? 3.186 -1.517 6.249 1.00 98.50 88 ALA A C 1
ATOM 703 O O . ALA A 1 88 ? 3.826 -0.550 6.674 1.00 98.50 88 ALA A O 1
ATOM 704 N N . SER A 1 89 ? 1.911 -1.717 6.560 1.00 98.50 89 SER A N 1
ATOM 705 C CA . SER A 1 89 ? 1.181 -0.810 7.434 1.00 98.50 89 SER A CA 1
ATOM 706 C C . SER A 1 89 ? 0.274 -1.538 8.412 1.00 98.50 89 SER A C 1
ATOM 708 O O . SER A 1 89 ? -0.164 -2.671 8.195 1.00 98.50 89 SER A O 1
ATOM 710 N N . VAL A 1 90 ? 0.026 -0.864 9.529 1.00 98.56 90 VAL A N 1
ATOM 711 C CA . VAL A 1 90 ? -0.902 -1.291 10.569 1.00 98.56 90 VAL A CA 1
ATOM 712 C C . VAL A 1 90 ? -1.871 -0.153 10.824 1.00 98.56 90 VAL A C 1
ATOM 714 O O . VAL A 1 90 ? -1.453 0.986 11.029 1.00 98.56 90 VAL A O 1
ATOM 717 N N . ARG A 1 91 ? -3.165 -0.465 10.842 1.00 98.44 91 ARG A N 1
ATOM 718 C CA . ARG A 1 91 ? -4.242 0.476 11.146 1.00 98.44 91 ARG A CA 1
ATOM 719 C C . ARG A 1 91 ? -5.137 -0.079 12.242 1.00 98.44 91 ARG A C 1
ATOM 721 O O . ARG A 1 91 ? -5.635 -1.194 12.131 1.00 98.44 91 ARG A O 1
ATOM 728 N N . ALA A 1 92 ? -5.389 0.723 13.266 1.00 98.25 92 ALA A N 1
ATOM 729 C CA . ALA A 1 92 ? -6.356 0.440 14.314 1.00 98.25 92 ALA A CA 1
ATOM 730 C C . ALA A 1 92 ? -7.520 1.429 14.217 1.00 98.25 92 ALA A C 1
ATOM 732 O O . ALA A 1 92 ? -7.305 2.639 14.211 1.00 98.25 92 ALA A O 1
ATOM 733 N N . ASP A 1 93 ? -8.746 0.915 14.173 1.00 97.81 93 ASP A N 1
ATOM 734 C CA . ASP A 1 93 ? -9.972 1.701 14.290 1.00 97.81 93 ASP A CA 1
ATOM 735 C C . ASP A 1 93 ? -10.693 1.254 15.567 1.00 97.81 93 ASP A C 1
ATOM 737 O O . ASP A 1 93 ? -11.101 0.096 15.685 1.00 97.81 93 ASP A O 1
ATOM 741 N N . LEU A 1 94 ? -10.816 2.157 16.538 1.00 96.88 94 LEU A N 1
ATOM 742 C CA . LEU A 1 94 ? -11.333 1.887 17.876 1.00 96.88 94 LEU A CA 1
ATOM 743 C C . LEU A 1 94 ? -12.468 2.847 18.220 1.00 96.88 94 LEU A C 1
ATOM 745 O O . LEU A 1 94 ? -12.405 4.044 17.959 1.00 96.88 94 LEU A O 1
ATOM 749 N N . TRP A 1 95 ? -13.493 2.327 18.879 1.00 95.56 95 TRP A N 1
ATOM 750 C CA . TRP A 1 95 ? -14.622 3.081 19.396 1.00 95.56 95 TRP A CA 1
ATOM 751 C C . TRP A 1 95 ? -14.640 3.028 20.918 1.00 95.56 95 TRP A C 1
ATOM 753 O O . TRP A 1 95 ? -14.775 1.963 21.526 1.00 95.56 95 TRP A O 1
ATOM 763 N N . ALA A 1 96 ? -14.563 4.204 21.535 1.00 87.06 96 ALA A N 1
ATOM 764 C CA . ALA A 1 96 ? -14.774 4.379 22.961 1.00 87.06 96 ALA A CA 1
ATOM 765 C C . ALA A 1 96 ? -16.219 4.845 23.190 1.00 87.06 96 ALA A C 1
ATOM 767 O O . ALA A 1 96 ? -16.586 6.004 22.962 1.00 87.06 96 ALA A O 1
ATOM 768 N N . ARG A 1 97 ? -17.065 3.915 23.657 1.00 82.62 97 ARG A N 1
ATOM 769 C CA . ARG A 1 97 ? -18.525 4.104 23.783 1.00 82.62 97 ARG A CA 1
ATOM 770 C C . ARG A 1 97 ? -19.144 4.504 22.430 1.00 82.62 97 ARG A C 1
ATOM 772 O O . ARG A 1 97 ? -18.589 4.246 21.371 1.00 82.62 97 ARG A O 1
ATOM 779 N N . SER A 1 98 ? -20.325 5.117 22.447 1.00 80.69 98 SER A N 1
ATOM 780 C CA . SER A 1 98 ? -21.015 5.593 21.241 1.00 80.69 98 SER A CA 1
ATOM 781 C C . SER A 1 98 ? -20.684 7.048 20.875 1.00 80.69 98 SER A C 1
ATOM 783 O O . SER A 1 98 ? -21.464 7.666 20.157 1.00 80.69 98 SER A O 1
ATOM 785 N N . LYS A 1 99 ? -19.635 7.640 21.461 1.00 88.88 99 LYS A N 1
ATOM 786 C CA . LYS A 1 99 ? -19.371 9.089 21.374 1.00 88.88 99 LYS A CA 1
ATOM 787 C C . LYS A 1 99 ? -17.991 9.438 20.839 1.00 88.88 99 LYS A C 1
ATOM 789 O O . LYS A 1 99 ? -17.823 10.564 20.394 1.00 88.88 99 LYS A O 1
ATOM 794 N N . PHE A 1 100 ? -17.033 8.518 20.887 1.00 93.50 100 PHE A N 1
ATOM 795 C CA . PHE A 1 100 ? -15.668 8.771 20.444 1.00 93.50 100 PHE A CA 1
ATOM 796 C C . PHE A 1 100 ? -15.181 7.632 19.559 1.00 93.50 100 PHE A C 1
ATOM 798 O O . PHE A 1 100 ? -15.383 6.461 19.888 1.00 93.50 100 PHE A O 1
ATOM 805 N N . SER A 1 101 ? -14.490 7.982 18.480 1.00 95.88 101 SER A N 1
ATOM 806 C CA . SER A 1 101 ? -13.706 7.041 17.690 1.00 95.88 101 SER A CA 1
ATOM 807 C C . SER A 1 101 ? -12.278 7.536 17.561 1.00 95.88 101 SER A C 1
ATOM 809 O O . SER A 1 101 ? -12.034 8.733 17.404 1.00 95.88 101 SER A O 1
ATOM 811 N N . LEU A 1 102 ? -11.351 6.595 17.600 1.00 96.94 102 LEU A N 1
ATOM 812 C CA . LEU A 1 102 ? -9.936 6.800 17.386 1.00 96.94 102 LEU A CA 1
ATOM 813 C C . LEU A 1 102 ? -9.499 5.926 16.218 1.00 96.94 102 LEU A C 1
ATOM 815 O O . LEU A 1 102 ? -9.699 4.713 16.244 1.00 96.94 102 LEU A O 1
ATOM 819 N N . THR A 1 103 ? -8.861 6.537 15.235 1.00 97.94 103 THR A N 1
ATOM 820 C CA . THR A 1 103 ? -8.147 5.833 14.178 1.00 97.94 103 THR A CA 1
ATOM 821 C C . THR A 1 103 ? -6.672 6.167 14.318 1.00 97.94 103 THR A C 1
ATOM 823 O O . THR A 1 103 ? -6.304 7.337 14.379 1.00 97.94 103 THR A O 1
ATOM 826 N N . ALA A 1 104 ? -5.827 5.145 14.349 1.00 98.38 104 ALA A N 1
ATOM 827 C CA . ALA A 1 104 ? -4.380 5.288 14.309 1.00 98.38 104 ALA A CA 1
ATOM 828 C C . ALA A 1 104 ? -3.827 4.424 13.176 1.00 98.38 104 ALA A C 1
ATOM 830 O O . ALA A 1 104 ? -4.291 3.300 12.979 1.00 98.38 104 ALA A O 1
ATOM 831 N N . ALA A 1 105 ? -2.840 4.925 12.440 1.00 98.56 105 ALA A N 1
ATOM 832 C CA . ALA A 1 105 ? -2.149 4.142 11.425 1.00 98.56 105 ALA A CA 1
ATOM 833 C C . ALA A 1 105 ? -0.656 4.459 11.391 1.00 98.56 105 ALA A C 1
ATOM 835 O O . ALA A 1 105 ? -0.252 5.602 11.600 1.00 98.56 105 ALA A O 1
ATOM 836 N N . VAL A 1 106 ? 0.146 3.444 11.091 1.00 98.69 106 VAL A N 1
ATOM 837 C CA . VAL A 1 106 ? 1.578 3.562 10.814 1.00 98.69 106 VAL A CA 1
ATOM 838 C C . VAL A 1 106 ? 1.906 2.768 9.559 1.00 98.69 106 VAL A C 1
ATOM 840 O O . VAL A 1 106 ? 1.388 1.670 9.367 1.00 98.69 106 VAL A O 1
ATOM 843 N N . GLN A 1 107 ? 2.759 3.323 8.710 1.00 98.62 107 GLN A N 1
ATOM 844 C CA . GLN A 1 107 ? 3.259 2.702 7.493 1.00 98.62 107 GLN A CA 1
ATOM 845 C C . GLN A 1 107 ? 4.776 2.853 7.446 1.00 98.62 107 GLN A C 1
ATOM 847 O O . GLN A 1 107 ? 5.299 3.941 7.676 1.00 98.62 107 GLN A O 1
ATOM 852 N N . TYR A 1 108 ? 5.465 1.764 7.130 1.00 98.69 108 TYR A N 1
ATOM 853 C CA . TYR A 1 108 ? 6.864 1.769 6.725 1.00 98.69 108 TYR A CA 1
ATOM 854 C C . TYR A 1 108 ? 6.927 1.468 5.234 1.00 98.69 108 TYR A C 1
ATOM 856 O O . TYR A 1 108 ? 6.346 0.483 4.780 1.00 98.69 108 TYR A O 1
ATOM 864 N N . GLU A 1 109 ? 7.641 2.297 4.487 1.00 98.38 109 GLU A N 1
ATOM 865 C CA . GLU A 1 109 ? 7.845 2.126 3.055 1.00 98.38 109 GLU A CA 1
ATOM 866 C C . GLU A 1 109 ? 9.338 2.097 2.749 1.00 98.38 109 GLU A C 1
ATOM 868 O O . GLU A 1 109 ? 10.117 2.882 3.291 1.00 98.38 109 GLU A O 1
ATOM 873 N N . ALA A 1 110 ? 9.734 1.206 1.847 1.00 98.38 110 ALA A N 1
ATOM 874 C CA . ALA A 1 110 ? 11.067 1.172 1.285 1.00 98.38 110 ALA A CA 1
ATOM 875 C C . ALA A 1 110 ? 11.003 0.990 -0.229 1.00 98.38 110 ALA A C 1
ATOM 877 O O . ALA A 1 110 ? 10.313 0.105 -0.733 1.00 98.38 110 ALA A O 1
ATOM 878 N N . TRP A 1 111 ? 11.775 1.788 -0.955 1.00 97.81 111 TRP A N 1
ATOM 879 C CA . TRP A 1 111 ? 11.762 1.792 -2.410 1.00 97.81 111 TRP A CA 1
ATOM 880 C C . TRP A 1 111 ? 13.166 1.929 -2.991 1.00 97.81 111 TRP A C 1
ATOM 882 O O . TRP A 1 111 ? 14.125 2.328 -2.329 1.00 97.81 111 TRP A O 1
ATOM 892 N N . THR A 1 112 ? 13.316 1.523 -4.244 1.00 97.50 112 THR A N 1
ATOM 893 C CA . THR A 1 112 ? 14.550 1.626 -5.022 1.00 97.50 112 THR A CA 1
ATOM 894 C C . THR A 1 112 ? 14.176 2.009 -6.442 1.00 97.50 112 THR A C 1
ATOM 896 O O . THR A 1 112 ? 13.688 1.181 -7.202 1.00 97.50 112 THR A O 1
ATOM 899 N N . PHE A 1 113 ? 14.399 3.274 -6.785 1.00 96.25 113 PHE A N 1
ATOM 900 C CA . PHE A 1 113 ? 14.180 3.825 -8.119 1.00 96.25 113 PHE A CA 1
ATOM 901 C C . PHE A 1 113 ? 15.442 4.599 -8.522 1.00 96.25 113 PHE A C 1
ATOM 903 O O . PHE A 1 113 ? 15.563 5.776 -8.172 1.00 96.25 113 PHE A O 1
ATOM 910 N N . PRO A 1 114 ? 16.389 3.965 -9.244 1.00 94.38 114 PRO A N 1
ATOM 911 C CA . PRO A 1 114 ? 17.691 4.558 -9.570 1.00 94.38 114 PRO A CA 1
ATOM 912 C C . PRO A 1 114 ? 17.617 5.890 -10.319 1.00 94.38 114 PRO A C 1
ATOM 914 O O . PRO A 1 114 ? 18.537 6.695 -10.234 1.00 94.38 114 PRO A O 1
ATOM 917 N N . VAL A 1 115 ? 16.512 6.134 -11.030 1.00 94.12 115 VAL A N 1
ATOM 918 C CA . VAL A 1 115 ? 16.261 7.388 -11.752 1.00 94.12 115 VAL A CA 1
ATOM 919 C C . VAL A 1 115 ? 16.105 8.608 -10.828 1.00 94.12 115 VAL A C 1
ATOM 921 O O . VAL A 1 115 ? 16.364 9.724 -11.262 1.00 94.12 115 VAL A O 1
ATOM 924 N N . ILE A 1 116 ? 15.713 8.412 -9.563 1.00 94.69 116 ILE A N 1
ATOM 925 C CA . ILE A 1 116 ? 15.523 9.494 -8.576 1.00 94.69 116 ILE A CA 1
ATOM 926 C C . ILE A 1 116 ? 16.413 9.362 -7.335 1.00 94.69 116 ILE A C 1
ATOM 928 O O . ILE A 1 116 ? 16.683 10.366 -6.682 1.00 94.69 116 ILE A O 1
ATOM 932 N N . ALA A 1 117 ? 16.887 8.159 -6.996 1.00 95.94 117 ALA A N 1
ATOM 933 C CA . ALA A 1 117 ? 17.865 7.958 -5.930 1.00 95.94 117 ALA A CA 1
ATOM 934 C C . ALA A 1 117 ? 18.775 6.757 -6.240 1.00 95.94 117 ALA A C 1
ATOM 936 O O . ALA A 1 117 ? 18.264 5.673 -6.528 1.00 95.94 117 ALA A O 1
ATOM 937 N N . PRO A 1 118 ? 20.111 6.900 -6.134 1.00 93.69 118 PRO A N 1
ATOM 938 C CA . PRO A 1 118 ? 21.058 5.842 -6.500 1.00 93.69 118 PRO A CA 1
ATOM 939 C C . PRO A 1 118 ? 21.042 4.650 -5.532 1.00 93.69 118 PRO A C 1
ATOM 941 O O . PRO A 1 118 ? 21.508 3.566 -5.871 1.00 93.69 118 PRO A O 1
ATOM 944 N N . THR A 1 119 ? 20.523 4.842 -4.319 1.00 96.19 119 THR A N 1
ATOM 945 C CA . THR A 1 119 ? 20.464 3.833 -3.259 1.00 96.19 119 THR A CA 1
ATOM 946 C C . THR A 1 119 ? 19.038 3.670 -2.746 1.00 96.19 119 THR A C 1
ATOM 948 O O . THR A 1 119 ? 18.196 4.557 -2.905 1.00 96.19 119 THR A O 1
ATOM 951 N N . ARG A 1 120 ? 18.769 2.530 -2.099 1.00 97.06 120 ARG A N 1
ATOM 952 C CA . ARG A 1 120 ? 17.480 2.243 -1.462 1.00 97.06 120 ARG A CA 1
ATOM 953 C C . ARG A 1 120 ? 17.134 3.326 -0.440 1.00 97.06 120 ARG A C 1
ATOM 955 O O . ARG A 1 120 ? 17.938 3.623 0.439 1.00 97.06 120 ARG A O 1
ATOM 962 N N . GLN A 1 121 ? 15.919 3.849 -0.534 1.00 98.31 121 GLN A N 1
ATOM 963 C CA . GLN A 1 121 ? 15.365 4.820 0.404 1.00 98.31 121 GLN A CA 1
ATOM 964 C C . GLN A 1 121 ? 14.252 4.175 1.228 1.00 98.31 121 GLN A C 1
ATOM 966 O O . GLN A 1 121 ? 13.640 3.188 0.809 1.00 98.31 121 GLN A O 1
ATOM 971 N N . SER A 1 122 ? 13.980 4.739 2.402 1.00 98.06 122 SER A N 1
ATOM 972 C CA . SER A 1 122 ? 12.846 4.329 3.228 1.00 98.06 122 SER A CA 1
ATOM 973 C C . SER A 1 122 ? 12.304 5.478 4.060 1.00 98.06 122 SER A C 1
ATOM 975 O O . SER A 1 122 ? 13.057 6.372 4.441 1.00 98.06 122 SER A O 1
ATOM 977 N N . ASN A 1 123 ? 11.018 5.419 4.386 1.00 98.06 123 ASN A N 1
ATOM 978 C CA . ASN A 1 123 ? 10.356 6.375 5.262 1.00 98.06 123 ASN A CA 1
ATOM 979 C C . ASN A 1 123 ? 9.358 5.673 6.198 1.00 98.06 123 ASN A C 1
ATOM 981 O O . ASN A 1 123 ? 8.994 4.511 6.002 1.00 98.06 123 ASN A O 1
ATOM 985 N N . ILE A 1 124 ? 8.945 6.397 7.239 1.00 98.38 124 ILE A N 1
ATOM 986 C CA . ILE A 1 124 ? 7.848 6.014 8.126 1.00 98.38 124 ILE A CA 1
ATOM 987 C C . ILE A 1 124 ? 6.825 7.143 8.103 1.00 98.38 124 ILE A C 1
ATOM 989 O O . ILE A 1 124 ? 7.174 8.303 8.322 1.00 98.38 124 ILE A O 1
ATOM 993 N N . ALA A 1 125 ? 5.562 6.794 7.894 1.00 98.50 125 ALA A N 1
ATOM 994 C CA . ALA A 1 125 ? 4.430 7.698 8.013 1.00 98.50 125 ALA A CA 1
ATOM 995 C C . ALA A 1 125 ? 3.516 7.221 9.142 1.00 98.50 125 ALA A C 1
ATOM 997 O O . ALA A 1 125 ? 3.248 6.029 9.279 1.00 98.50 125 ALA A O 1
ATOM 998 N N . SER A 1 126 ? 3.016 8.148 9.956 1.00 98.25 126 SER A N 1
ATOM 999 C CA . SER A 1 126 ? 2.038 7.841 11.000 1.00 98.25 126 SER A CA 1
ATOM 1000 C C . SER A 1 126 ? 0.914 8.867 11.002 1.00 98.25 126 SER A C 1
ATOM 1002 O O . SER A 1 126 ? 1.103 10.012 10.596 1.00 98.25 126 SER A O 1
ATOM 1004 N N . SER A 1 127 ? -0.277 8.445 11.418 1.00 98.25 127 SER A N 1
ATOM 1005 C CA . SER A 1 127 ? -1.455 9.306 11.496 1.00 98.25 127 SER A CA 1
ATOM 1006 C C . SER A 1 127 ? -2.330 8.939 12.688 1.00 98.25 127 SER A C 1
ATOM 1008 O O . SER A 1 127 ? -2.420 7.773 13.083 1.00 98.25 127 SER A O 1
ATOM 1010 N N . LEU A 1 128 ? -2.979 9.957 13.251 1.00 98.06 128 LEU A N 1
ATOM 1011 C CA . LEU A 1 128 ? -3.927 9.842 14.349 1.00 98.06 128 LEU A CA 1
ATOM 1012 C C . LEU A 1 128 ? -5.146 10.707 14.031 1.00 98.06 128 LEU A C 1
ATOM 1014 O O . LEU A 1 128 ? -5.008 11.890 13.727 1.00 98.06 128 LEU A O 1
ATOM 1018 N N . GLN A 1 129 ? -6.336 10.130 14.127 1.00 98.06 129 GLN A N 1
ATOM 1019 C CA . GLN A 1 129 ? -7.599 10.830 13.945 1.00 98.06 129 GLN A CA 1
ATOM 1020 C C . GLN A 1 129 ? -8.520 10.523 15.123 1.00 98.06 129 GLN A C 1
ATOM 1022 O O . GLN A 1 129 ? -8.851 9.369 15.387 1.00 98.06 129 GLN A O 1
ATOM 1027 N N . LEU A 1 130 ? -8.969 11.576 15.803 1.00 96.50 130 LEU A N 1
ATOM 1028 C CA . LEU A 1 130 ? -9.992 11.510 16.840 1.00 96.50 130 LEU A CA 1
ATOM 1029 C C . LEU A 1 130 ? -11.289 12.108 16.290 1.00 96.50 130 LEU A C 1
ATOM 1031 O O . LEU A 1 130 ? -11.282 13.175 15.680 1.00 96.50 130 LEU A O 1
ATOM 1035 N N . THR A 1 131 ? -12.414 11.442 16.516 1.00 95.69 131 THR A N 1
ATOM 1036 C CA . THR A 1 131 ? -13.738 11.966 16.161 1.00 95.69 131 THR A CA 1
ATOM 1037 C C . THR A 1 131 ? -14.659 11.882 17.368 1.00 95.69 131 THR A C 1
ATOM 1039 O O . THR A 1 131 ? -14.680 10.874 18.075 1.00 95.69 131 THR A O 1
ATOM 1042 N N . PHE A 1 132 ? -15.397 12.963 17.624 1.00 93.94 132 PHE A N 1
ATOM 1043 C CA . PHE A 1 132 ? -16.304 13.101 18.758 1.00 93.94 132 PHE A CA 1
ATOM 1044 C C . PHE A 1 132 ? -17.707 13.476 18.281 1.00 93.94 132 PHE A C 1
ATOM 1046 O O . PHE A 1 132 ? -17.879 14.419 17.512 1.00 93.94 132 PHE A O 1
ATOM 1053 N N . TRP A 1 133 ? -18.709 12.761 18.789 1.00 92.06 133 TRP A N 1
ATOM 1054 C CA . TRP A 1 133 ? -20.124 13.030 18.550 1.00 92.06 133 TRP A CA 1
ATOM 1055 C C . TRP A 1 133 ? -20.778 13.563 19.832 1.00 92.06 133 TRP A C 1
ATOM 1057 O O . TRP A 1 133 ? -21.159 12.770 20.708 1.00 92.06 133 TRP A O 1
ATOM 1067 N N . PRO A 1 134 ? -20.928 14.893 19.977 1.00 86.38 134 PRO A N 1
ATOM 1068 C CA . PRO A 1 134 ? -21.656 15.461 21.100 1.00 86.38 134 PRO A CA 1
ATOM 1069 C C . PRO A 1 134 ? -23.140 15.088 21.000 1.00 86.38 134 PRO A C 1
ATOM 1071 O O . PRO A 1 134 ? -23.777 15.281 19.968 1.00 86.38 134 PRO A O 1
ATOM 1074 N N . LYS A 1 135 ? -23.721 14.578 22.093 1.00 77.31 135 LYS A N 1
ATOM 1075 C CA . LYS A 1 135 ? -25.183 14.595 22.259 1.00 77.31 135 LYS A CA 1
ATOM 1076 C C . LYS A 1 135 ? -25.556 15.970 22.807 1.00 77.31 135 LYS A C 1
ATOM 1078 O O . LYS A 1 135 ? -24.879 16.438 23.720 1.00 77.31 135 LYS A O 1
ATOM 1083 N N . GLY A 1 136 ? -26.578 16.600 22.225 1.00 67.69 136 GLY A N 1
ATOM 1084 C CA . GLY A 1 136 ? -26.958 17.981 22.518 1.00 67.69 136 GLY A CA 1
ATOM 1085 C C . GLY A 1 136 ? -27.101 18.259 24.014 1.00 67.69 136 GLY A C 1
ATOM 1086 O O . GLY A 1 136 ? -27.674 17.458 24.754 1.00 67.69 136 GLY A O 1
ATOM 1087 N N . PHE A 1 137 ? -26.585 19.408 24.447 1.00 60.88 137 PHE A N 1
ATOM 1088 C CA . PHE A 1 137 ? -26.974 19.995 25.721 1.00 60.88 137 PHE A CA 1
ATOM 1089 C C . PHE A 1 137 ? -28.464 20.320 25.620 1.00 60.88 137 PHE A C 1
ATOM 1091 O O . PHE A 1 137 ? -28.860 21.149 24.802 1.00 60.88 137 PHE A O 1
ATOM 1098 N N . SER A 1 138 ? -29.298 19.642 26.408 1.00 61.09 138 SER A N 1
ATOM 1099 C CA . SER A 1 138 ? -30.680 20.077 26.588 1.00 61.09 138 SER A CA 1
ATOM 1100 C C . SER A 1 138 ? -30.634 21.501 27.142 1.00 61.09 138 SER A C 1
ATOM 1102 O O . SER A 1 138 ? -30.127 21.713 28.244 1.00 61.09 138 SER A O 1
ATOM 1104 N N . ARG A 1 139 ? -31.098 22.493 26.371 1.00 55.84 139 ARG A N 1
ATOM 1105 C CA . ARG A 1 139 ? -31.441 23.797 26.942 1.00 55.84 139 ARG A CA 1
ATOM 1106 C C . ARG A 1 139 ? -32.620 23.532 27.870 1.00 55.84 139 ARG A C 1
ATOM 1108 O O . ARG A 1 139 ? -33.710 23.237 27.391 1.00 55.84 139 ARG A O 1
ATOM 1115 N N . GLY A 1 140 ? -32.391 23.595 29.180 1.00 56.47 140 GLY A N 1
ATOM 1116 C CA . GLY A 1 140 ? -33.492 23.697 30.129 1.00 56.47 140 GLY A CA 1
ATOM 1117 C C . GLY A 1 140 ? -34.331 24.910 29.737 1.00 56.47 140 GLY A C 1
ATOM 1118 O O . GLY A 1 140 ? -33.787 26.005 29.592 1.00 56.47 140 GLY A O 1
ATOM 1119 N N . ASN A 1 141 ? -35.622 24.702 29.482 1.00 57.81 141 ASN A N 1
ATOM 1120 C CA . ASN A 1 141 ? -36.543 25.809 29.258 1.00 57.81 141 ASN A CA 1
ATOM 1121 C C . ASN A 1 141 ? -36.515 26.716 30.498 1.00 57.81 141 ASN A C 1
ATOM 1123 O O . ASN A 1 141 ? -36.620 26.188 31.609 1.00 57.81 141 ASN A O 1
ATOM 1127 N N . PRO A 1 142 ? -36.384 28.046 30.350 1.00 57.88 142 PRO A N 1
ATOM 1128 C CA . PRO A 1 142 ? -36.612 28.941 31.472 1.00 57.88 142 PRO A CA 1
ATOM 1129 C C . PRO A 1 142 ? -38.079 28.807 31.893 1.00 57.88 142 PRO A C 1
ATOM 1131 O O . PRO A 1 142 ? -38.986 28.927 31.068 1.00 57.88 142 PRO A O 1
ATOM 1134 N N . SER A 1 143 ? -38.299 28.487 33.166 1.00 62.84 143 SER A N 1
ATOM 1135 C CA . SER A 1 143 ? -39.611 28.552 33.807 1.00 62.84 143 SER A CA 1
ATOM 1136 C C . SER A 1 143 ? -40.137 29.988 33.732 1.00 62.84 143 SER A C 1
ATOM 1138 O O . SER A 1 143 ? -39.396 30.914 34.071 1.00 62.84 143 SER A O 1
ATOM 1140 N N . GLN A 1 144 ? -41.373 30.136 33.240 1.00 54.97 144 GLN A N 1
ATOM 1141 C CA . GLN A 1 144 ? -42.154 31.378 33.300 1.00 54.97 144 GLN A CA 1
ATOM 1142 C C . GLN A 1 144 ? -42.434 31.788 34.744 1.00 54.97 144 GLN A C 1
ATOM 1144 O O . GLN A 1 144 ? -42.576 30.874 35.589 1.00 54.97 144 GLN A O 1
#

pLDDT: mean 90.21, std 11.39, range [53.44, 98.69]

Nearest PDB structures (foldseek):
  5fp2-assembly1_A  TM=8.507E-01  e=8.048E-01  Pseudomonas aeruginosa PAO1
  4ctd-assembly1_A  TM=5.766E-01  e=3.122E+00  Escherichia coli K-12
  2grx-assembly2_B  TM=3.624E-01  e=1.067E+00  Escherichia coli
  3qlb-assembly2_B  TM=2.243E-01  e=3.122E+00  Pseudomonas fluorescens

Mean predicted aligned error: 7.0 Å

Sequence (144 aa):
MDFRAEGVYTDPPIGGNVGSGFFYYNPTWISGFTNAGNLMGHWVGREGQGVQAWTTYWLSPRNKLQFQFRHLKVSREFILNGGTLADASVRADLWARSKFSLTAAVQYEAWTFPVIAPTRQSNIASSLQLTFWPKGFSRGNPSQ

Solvent-accessible surface area (backbone atoms only — not comparable to full-atom values): 8116 Å² total; per-residue (Å²): 121,50,76,52,73,50,75,52,68,45,53,62,91,77,63,59,82,76,45,71,41,50,52,65,59,46,95,87,43,92,70,36,50,39,57,98,84,40,69,74,65,65,94,55,55,57,21,4,38,31,40,39,36,39,40,37,43,64,83,44,103,70,25,36,41,34,40,38,40,37,40,39,36,36,40,52,77,66,38,70,84,15,31,40,39,38,37,41,33,43,38,39,38,40,57,58,74,98,37,33,37,42,37,40,38,41,36,43,37,39,36,35,39,56,81,85,37,88,56,77,47,71,53,75,49,74,50,78,47,79,47,75,57,84,75,80,80,78,76,77,77,82,80,130

Radius of gyration: 22.42 Å; Cα contacts (8 Å, |Δi|>4): 291; chains: 1; bounding box: 63×44×62 Å